Protein AF-A0A2Z4FIK4-F1 (afdb_monomer_lite)

pLDDT: mean 76.09, std 13.82, range [44.94, 90.12]

Radius of gyration: 20.38 Å; chains: 1; bounding box: 53×33×59 Å

Structure (mmCIF, N/CA/C/O backbone):
data_AF-A0A2Z4FIK4-F1
#
_entry.id   AF-A0A2Z4FIK4-F1
#
loop_
_atom_site.group_PDB
_atom_site.id
_atom_site.type_symbol
_atom_site.label_atom_id
_atom_site.label_alt_id
_atom_site.label_comp_id
_atom_site.label_asym_id
_atom_site.label_entity_id
_atom_site.label_seq_id
_atom_site.pdbx_PDB_ins_code
_atom_site.Cartn_x
_atom_site.Cartn_y
_atom_site.Cartn_z
_atom_site.occupancy
_atom_site.B_iso_or_equiv
_atom_site.auth_seq_id
_atom_site.auth_comp_id
_atom_site.auth_asym_id
_atom_site.auth_atom_id
_atom_site.pdbx_PDB_model_num
ATOM 1 N N . MET A 1 1 ? 32.770 18.525 -43.179 1.00 45.59 1 MET A N 1
ATOM 2 C CA . MET A 1 1 ? 32.966 19.278 -41.922 1.00 45.59 1 MET A CA 1
ATOM 3 C C . MET A 1 1 ? 31.781 20.214 -41.757 1.00 45.59 1 MET A C 1
ATOM 5 O O . MET A 1 1 ? 31.821 21.333 -42.243 1.00 45.59 1 MET A O 1
ATOM 9 N N . THR A 1 2 ? 30.688 19.724 -41.179 1.00 45.25 2 THR A N 1
ATOM 10 C CA . THR A 1 2 ? 29.517 20.547 -40.853 1.00 45.25 2 THR A CA 1
ATOM 11 C C . THR A 1 2 ? 29.622 20.913 -39.383 1.00 45.25 2 THR A C 1
ATOM 13 O O . THR A 1 2 ? 29.693 20.053 -38.507 1.00 45.25 2 THR A O 1
ATOM 16 N N . THR A 1 3 ? 29.772 22.211 -39.177 1.00 45.75 3 THR A N 1
ATOM 17 C CA . THR A 1 3 ? 30.016 22.930 -37.935 1.00 45.75 3 THR A CA 1
ATOM 18 C C . THR A 1 3 ? 28.995 22.583 -36.855 1.00 45.75 3 THR A C 1
ATOM 20 O O . THR A 1 3 ? 27.808 22.419 -37.123 1.00 45.75 3 THR A O 1
ATOM 23 N N . SER A 1 4 ? 29.479 22.514 -35.614 1.00 51.59 4 SER A N 1
ATOM 24 C CA . SER A 1 4 ? 28.804 22.141 -34.361 1.00 51.59 4 SER A CA 1
ATOM 25 C C . SER A 1 4 ? 27.551 22.952 -33.973 1.00 51.59 4 SER A C 1
ATOM 27 O O . SER A 1 4 ? 27.096 22.855 -32.838 1.00 51.59 4 SER A O 1
ATOM 29 N N . ALA A 1 5 ? 26.990 23.754 -34.879 1.00 47.78 5 ALA A N 1
ATOM 30 C CA . ALA A 1 5 ? 25.851 24.633 -34.632 1.00 47.78 5 ALA A CA 1
ATOM 31 C C . ALA A 1 5 ? 24.486 23.928 -34.768 1.00 47.78 5 ALA A C 1
ATOM 33 O O . ALA A 1 5 ? 23.515 24.375 -34.163 1.00 47.78 5 ALA A O 1
ATOM 34 N N . ASP A 1 6 ? 24.401 22.812 -35.502 1.00 44.94 6 ASP A N 1
ATOM 35 C CA . ASP A 1 6 ? 23.115 22.135 -35.767 1.00 44.94 6 ASP A CA 1
ATOM 36 C C . ASP A 1 6 ? 22.648 21.217 -34.620 1.00 44.94 6 ASP A C 1
ATOM 38 O O . ASP A 1 6 ? 21.469 20.908 -34.477 1.00 44.94 6 ASP A O 1
ATOM 42 N N . LYS A 1 7 ? 23.561 20.808 -33.732 1.00 48.16 7 LYS A N 1
ATOM 43 C CA . LYS A 1 7 ? 23.228 19.962 -32.571 1.00 48.16 7 LYS A CA 1
ATOM 44 C C . LYS A 1 7 ? 22.675 20.738 -31.374 1.00 48.16 7 LYS A C 1
ATOM 46 O O . LYS A 1 7 ? 22.200 20.123 -30.430 1.00 48.16 7 LYS A O 1
ATOM 51 N N . ALA A 1 8 ? 22.722 22.069 -31.399 1.00 48.44 8 ALA A N 1
ATOM 52 C CA . ALA A 1 8 ? 22.362 22.903 -30.253 1.00 48.44 8 ALA A CA 1
ATOM 53 C C . ALA A 1 8 ? 20.871 23.290 -30.199 1.00 48.44 8 ALA A C 1
ATOM 55 O O . ALA A 1 8 ? 20.461 23.991 -29.277 1.00 48.44 8 ALA A O 1
ATOM 56 N N . LYS A 1 9 ? 20.051 22.874 -31.178 1.00 48.72 9 LYS A N 1
ATOM 57 C CA . LYS A 1 9 ? 18.679 23.389 -31.354 1.00 48.72 9 LYS A CA 1
ATOM 58 C C . LYS A 1 9 ? 17.551 22.405 -31.004 1.00 48.72 9 LYS A C 1
ATOM 60 O O . LYS A 1 9 ? 16.397 22.709 -31.288 1.00 48.72 9 LYS A O 1
ATOM 65 N N . GLN A 1 10 ? 17.847 21.248 -30.402 1.00 52.56 10 GLN A N 1
ATOM 66 C CA . GLN A 1 10 ? 16.844 20.189 -30.181 1.00 52.56 10 GLN A CA 1
ATOM 67 C C . GLN A 1 10 ? 16.621 19.725 -28.739 1.00 52.56 10 GLN A C 1
ATOM 69 O O . GLN A 1 10 ? 15.737 18.901 -28.526 1.00 52.56 10 GLN A O 1
ATOM 74 N N . GLU A 1 11 ? 17.326 20.259 -27.744 1.00 51.09 11 GLU A N 1
ATOM 75 C CA . GLU A 1 11 ? 17.056 19.901 -26.348 1.00 51.09 11 GLU A CA 1
ATOM 76 C C . GLU A 1 11 ? 16.529 21.116 -25.579 1.00 51.09 11 GLU A C 1
ATOM 78 O O . GLU A 1 11 ? 17.262 22.092 -25.400 1.00 51.09 11 GLU A O 1
ATOM 83 N N . PRO A 1 12 ? 15.250 21.108 -25.144 1.00 56.06 12 PRO A N 1
ATOM 84 C CA . PRO A 1 12 ? 14.769 22.122 -24.224 1.00 56.06 12 PRO A CA 1
ATOM 85 C C . PRO A 1 12 ? 15.601 22.060 -22.932 1.00 56.06 12 PRO A C 1
ATOM 87 O O . PRO A 1 12 ? 15.978 20.973 -22.486 1.00 56.06 12 PRO A O 1
ATOM 90 N N . PRO A 1 13 ? 15.913 23.218 -22.330 1.00 50.09 13 PRO A N 1
ATOM 91 C CA . PRO A 1 13 ? 16.867 23.319 -21.238 1.00 50.09 13 PRO A CA 1
ATOM 92 C C . PRO A 1 13 ? 16.409 22.509 -20.016 1.00 50.09 13 PRO A C 1
ATOM 94 O O . PRO A 1 13 ? 15.507 22.902 -19.284 1.00 50.09 13 PRO A O 1
ATOM 97 N N . GLY A 1 14 ? 17.057 21.362 -19.804 1.00 52.28 14 GLY A N 1
ATOM 98 C CA . GLY A 1 14 ? 17.574 20.923 -18.505 1.00 52.28 14 GLY A CA 1
ATOM 99 C C . GLY A 1 14 ? 16.609 20.660 -17.343 1.00 52.28 14 GLY A C 1
ATOM 100 O O . GLY A 1 14 ? 17.092 20.479 -16.231 1.00 52.28 14 GLY A O 1
ATOM 101 N N . LEU A 1 15 ? 15.289 20.596 -17.540 1.00 51.72 15 LEU A N 1
ATOM 102 C CA . LEU A 1 15 ? 14.339 20.312 -16.446 1.00 51.72 15 LEU A CA 1
ATOM 103 C C . LEU A 1 15 ? 14.138 18.815 -16.129 1.00 51.72 15 LEU A C 1
ATOM 105 O O . LEU A 1 15 ? 13.383 18.487 -15.220 1.00 51.72 15 LEU A O 1
ATOM 109 N N . MET A 1 16 ? 14.822 17.892 -16.818 1.00 50.22 16 MET A N 1
ATOM 110 C CA . MET A 1 16 ? 14.683 16.439 -16.595 1.00 50.22 16 MET A CA 1
ATOM 111 C C . MET A 1 16 ? 16.022 15.711 -16.407 1.00 50.22 16 MET A C 1
ATOM 113 O O . MET A 1 16 ? 16.249 14.645 -16.969 1.00 50.22 16 MET A O 1
ATOM 117 N N . SER A 1 17 ? 16.910 16.248 -15.565 1.00 49.25 17 SER A N 1
ATOM 118 C CA . SER A 1 17 ? 18.024 15.451 -15.015 1.00 49.25 17 SER A CA 1
ATOM 119 C C . SER A 1 17 ? 17.549 14.408 -13.984 1.00 49.25 17 SER A C 1
ATOM 121 O O . SER A 1 17 ? 18.336 13.571 -13.538 1.00 49.25 17 SER A O 1
ATOM 123 N N . SER A 1 18 ? 16.281 14.442 -13.570 1.00 57.22 18 SER A N 1
ATOM 124 C CA . SER A 1 18 ? 15.685 13.439 -12.691 1.00 57.22 18 SER A CA 1
ATOM 125 C C . SER A 1 18 ? 15.206 12.270 -13.538 1.00 57.22 18 SER A C 1
ATOM 127 O O . SER A 1 18 ? 14.351 12.456 -14.396 1.00 57.22 18 SER A O 1
ATOM 129 N N . SER A 1 19 ? 15.720 11.064 -13.288 1.00 69.12 19 SER A N 1
ATOM 130 C CA . SER A 1 19 ? 15.152 9.837 -13.856 1.00 69.12 19 SER A CA 1
ATOM 131 C C . SER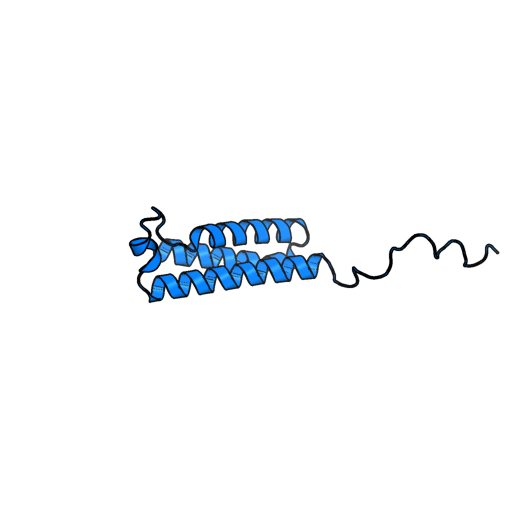 A 1 19 ? 13.637 9.819 -13.582 1.00 69.12 19 SER A C 1
ATOM 133 O O . SER A 1 19 ? 13.247 9.685 -12.417 1.00 69.12 19 SER A O 1
ATOM 135 N N . PRO A 1 20 ? 12.765 9.958 -14.602 1.00 75.50 20 PRO A N 1
ATOM 136 C CA . PRO A 1 20 ? 11.315 9.984 -14.391 1.00 75.50 20 PRO A CA 1
ATOM 137 C C . PRO A 1 20 ? 10.819 8.670 -13.769 1.00 75.50 20 PRO A C 1
ATOM 139 O O . PRO A 1 20 ? 9.853 8.652 -13.011 1.00 75.50 20 PRO A O 1
ATOM 142 N N . VAL A 1 21 ? 11.544 7.574 -14.014 1.00 76.44 21 VAL A N 1
ATOM 143 C CA . VAL A 1 21 ? 11.354 6.270 -13.367 1.00 76.44 21 VAL A CA 1
ATOM 144 C C . VAL A 1 21 ? 11.622 6.352 -11.862 1.00 76.44 21 VAL A C 1
ATOM 146 O O . VAL A 1 21 ? 10.834 5.844 -11.070 1.00 76.44 21 VAL A O 1
ATOM 149 N N . GLY A 1 22 ? 12.724 6.992 -11.461 1.00 76.94 22 GLY A N 1
ATOM 150 C CA . GLY A 1 22 ? 13.101 7.145 -10.056 1.00 76.94 22 GLY A CA 1
ATOM 151 C C . GLY A 1 22 ? 12.111 8.015 -9.285 1.00 76.94 22 GLY A C 1
ATOM 152 O O . GLY A 1 22 ? 11.720 7.655 -8.177 1.00 76.94 22 GLY A O 1
ATOM 153 N N . ALA A 1 23 ? 11.644 9.107 -9.894 1.00 82.81 23 ALA A N 1
ATOM 154 C CA . ALA A 1 23 ? 10.611 9.959 -9.308 1.00 82.81 23 ALA A CA 1
ATOM 155 C C . ALA A 1 23 ? 9.285 9.200 -9.121 1.00 82.81 23 ALA A C 1
ATOM 157 O O . ALA A 1 23 ? 8.686 9.269 -8.050 1.00 82.81 23 ALA A O 1
ATOM 158 N N . LEU A 1 24 ? 8.861 8.423 -10.125 1.00 83.25 24 LEU A N 1
ATOM 159 C CA . LEU A 1 24 ? 7.649 7.604 -10.043 1.00 83.25 24 LEU A CA 1
ATOM 160 C C . LEU A 1 24 ? 7.760 6.521 -8.961 1.00 83.25 24 LEU A C 1
ATOM 162 O O . LEU A 1 24 ? 6.822 6.319 -8.191 1.00 83.25 24 LEU A O 1
ATOM 166 N N . ALA A 1 25 ? 8.910 5.850 -8.876 1.00 81.88 25 ALA A N 1
ATOM 167 C CA . ALA A 1 25 ? 9.169 4.841 -7.857 1.00 81.88 25 ALA A CA 1
ATOM 168 C C . ALA A 1 25 ? 9.147 5.442 -6.446 1.00 81.88 25 ALA A C 1
ATOM 170 O O . ALA A 1 25 ? 8.488 4.897 -5.561 1.00 81.88 25 ALA A O 1
ATOM 171 N N . LEU A 1 26 ? 9.804 6.589 -6.247 1.00 85.94 26 LEU A N 1
ATOM 172 C CA . LEU A 1 26 ? 9.791 7.307 -4.974 1.00 85.94 26 LEU A CA 1
ATOM 173 C C . LEU A 1 26 ? 8.368 7.724 -4.590 1.00 85.94 26 LEU A C 1
ATOM 175 O O . LEU A 1 26 ? 7.972 7.545 -3.441 1.00 85.94 26 LEU A O 1
ATOM 179 N N . LEU A 1 27 ? 7.588 8.232 -5.549 1.00 86.81 27 LEU A N 1
ATOM 180 C CA . LEU A 1 27 ? 6.204 8.626 -5.309 1.00 86.81 27 LEU A CA 1
ATOM 181 C C . LEU A 1 27 ? 5.355 7.415 -4.919 1.00 86.81 27 LEU A C 1
ATOM 183 O O . LEU A 1 27 ? 4.649 7.474 -3.923 1.00 86.81 27 LEU A O 1
ATOM 187 N N . ALA A 1 28 ? 5.485 6.293 -5.632 1.00 85.25 28 ALA A N 1
ATOM 188 C CA . ALA A 1 28 ? 4.754 5.066 -5.328 1.00 85.25 28 ALA A CA 1
ATOM 189 C C . ALA A 1 28 ? 5.089 4.509 -3.935 1.00 85.25 28 ALA A C 1
ATOM 191 O O . ALA A 1 28 ? 4.188 4.102 -3.201 1.00 85.25 28 ALA A O 1
ATOM 192 N N . VAL A 1 29 ? 6.369 4.515 -3.550 1.00 86.00 29 VAL A N 1
ATOM 193 C CA . VAL A 1 29 ? 6.799 4.105 -2.204 1.00 86.00 29 VAL A CA 1
ATOM 194 C C . VAL A 1 29 ? 6.307 5.093 -1.148 1.00 86.00 29 VAL A C 1
ATOM 196 O O . VAL A 1 29 ? 5.795 4.668 -0.116 1.00 86.00 29 VAL A O 1
ATOM 199 N N . GLY A 1 30 ? 6.393 6.399 -1.413 1.00 87.19 30 GLY A N 1
ATOM 200 C CA . GLY A 1 30 ? 5.902 7.445 -0.517 1.00 87.19 30 GLY A CA 1
ATOM 201 C C . GLY A 1 30 ? 4.397 7.342 -0.274 1.00 87.19 30 GLY A C 1
ATOM 202 O O . GLY A 1 30 ? 3.962 7.360 0.875 1.00 87.19 30 GLY A O 1
ATOM 203 N N . THR A 1 31 ? 3.602 7.139 -1.327 1.00 89.00 31 THR A N 1
ATOM 204 C CA . THR A 1 31 ? 2.162 6.866 -1.204 1.00 89.00 31 THR A CA 1
ATOM 205 C C . THR A 1 31 ? 1.920 5.599 -0.381 1.00 89.00 31 THR A C 1
ATOM 207 O O . THR A 1 31 ? 1.070 5.610 0.506 1.00 89.00 31 THR A O 1
ATOM 210 N N . GLY A 1 32 ? 2.696 4.535 -0.631 1.00 87.44 32 GLY A N 1
ATOM 211 C CA . GLY A 1 32 ? 2.671 3.279 0.130 1.00 87.44 32 GLY A CA 1
ATOM 212 C C . GLY A 1 32 ? 2.849 3.489 1.628 1.00 87.44 32 GLY A C 1
ATOM 213 O O . GLY A 1 32 ? 2.056 3.021 2.444 1.00 87.44 32 GLY A O 1
ATOM 214 N N . PHE A 1 33 ? 3.889 4.236 1.976 1.00 88.94 33 PHE A N 1
ATOM 215 C CA . PHE A 1 33 ? 4.242 4.541 3.351 1.00 88.94 33 PHE A CA 1
ATOM 216 C C . PHE A 1 33 ? 3.181 5.400 4.044 1.00 88.94 33 PHE A C 1
ATOM 218 O O . PHE A 1 33 ? 2.768 5.076 5.155 1.00 88.94 33 PHE A O 1
ATOM 225 N N . ILE A 1 34 ? 2.689 6.449 3.377 1.00 90.12 34 ILE A N 1
ATOM 226 C CA . ILE A 1 34 ? 1.628 7.310 3.918 1.00 90.12 34 ILE A CA 1
ATOM 227 C C . ILE A 1 34 ? 0.369 6.485 4.200 1.00 90.12 34 ILE A C 1
ATOM 229 O O . ILE A 1 34 ? -0.187 6.595 5.288 1.00 90.12 34 ILE A O 1
ATOM 233 N N . ALA A 1 35 ? -0.044 5.614 3.274 1.00 88.31 35 ALA A N 1
ATOM 234 C CA . ALA A 1 35 ? -1.217 4.765 3.468 1.00 88.31 35 ALA A CA 1
ATOM 235 C C . ALA A 1 35 ? -1.068 3.838 4.687 1.00 88.31 35 ALA A C 1
ATOM 237 O O . ALA A 1 35 ? -1.993 3.729 5.490 1.00 88.31 35 ALA A O 1
ATOM 238 N N . LEU A 1 36 ? 0.101 3.210 4.857 1.00 88.56 36 LEU A N 1
ATOM 239 C CA . LEU A 1 36 ? 0.392 2.348 6.008 1.00 88.56 36 LEU A CA 1
ATOM 240 C C . LEU A 1 36 ? 0.378 3.113 7.334 1.00 88.56 36 LEU A C 1
ATOM 242 O O . LEU A 1 36 ? -0.199 2.633 8.307 1.00 88.56 36 LEU A O 1
ATOM 246 N N . VAL A 1 37 ? 0.988 4.299 7.377 1.00 89.44 37 VAL A N 1
ATOM 247 C CA . VAL A 1 37 ? 0.995 5.139 8.582 1.00 89.44 37 VAL A CA 1
ATOM 248 C C . VAL A 1 37 ? -0.420 5.599 8.921 1.00 89.44 37 VAL A C 1
ATOM 250 O O . VAL A 1 37 ? -0.825 5.487 10.076 1.00 89.44 37 VAL A O 1
ATOM 253 N N . SER A 1 38 ? -1.192 6.059 7.933 1.00 88.69 38 SER A N 1
ATOM 254 C CA . SER A 1 38 ? -2.589 6.453 8.139 1.00 88.69 38 SER A CA 1
ATOM 255 C C . SER A 1 38 ? -3.422 5.296 8.688 1.00 88.69 38 SER A C 1
ATOM 257 O O . SER A 1 38 ? -4.090 5.468 9.705 1.00 88.69 38 SER A O 1
ATOM 259 N N . LEU A 1 39 ? -3.310 4.104 8.095 1.00 86.56 39 LEU A N 1
ATOM 260 C CA . LEU A 1 39 ? -4.003 2.914 8.587 1.00 86.56 39 LEU A CA 1
ATOM 261 C C . LEU A 1 39 ? -3.573 2.559 10.014 1.00 86.56 39 LEU A C 1
ATOM 263 O O . LEU A 1 39 ? -4.421 2.301 10.859 1.00 86.56 39 LEU A O 1
ATOM 267 N N . GLY A 1 40 ? -2.273 2.604 10.314 1.00 86.44 40 GLY A N 1
ATOM 268 C CA . GLY A 1 40 ? -1.755 2.344 11.658 1.00 86.44 40 GLY A CA 1
ATOM 269 C C . GLY A 1 40 ? -2.313 3.306 12.710 1.00 86.44 40 GLY A C 1
ATOM 270 O O . GLY A 1 40 ? -2.697 2.872 13.795 1.00 86.44 40 GLY A O 1
ATOM 271 N N . VAL A 1 41 ? -2.423 4.597 12.383 1.00 87.69 41 VAL A N 1
ATOM 272 C CA . VAL A 1 41 ? -3.034 5.602 13.269 1.00 87.69 41 VAL A CA 1
ATOM 273 C C . VAL A 1 41 ? -4.523 5.324 13.466 1.00 87.69 41 VAL A C 1
ATOM 275 O O . VAL A 1 41 ? -5.017 5.404 14.591 1.00 87.69 41 VAL A O 1
ATOM 278 N N . GLU A 1 42 ? -5.249 4.972 12.408 1.00 85.88 42 GLU A N 1
ATOM 279 C CA . GLU A 1 42 ? -6.674 4.646 12.508 1.00 85.88 42 GLU A CA 1
ATOM 280 C C . GLU A 1 42 ? -6.927 3.376 13.327 1.00 85.88 42 GLU A C 1
ATOM 282 O O . GLU A 1 42 ? -7.840 3.356 14.151 1.00 85.88 42 GLU A O 1
ATOM 287 N N . VAL A 1 43 ? -6.095 2.345 13.164 1.00 86.12 43 VAL A N 1
ATOM 288 C CA . VAL A 1 43 ? -6.149 1.123 13.980 1.00 86.12 43 VAL A CA 1
ATOM 289 C C . VAL A 1 43 ? -5.851 1.445 15.444 1.00 86.12 43 VAL A C 1
ATOM 291 O O . VAL A 1 43 ? -6.592 1.022 16.330 1.00 86.12 43 VAL A O 1
ATOM 294 N N . TRP A 1 44 ? -4.818 2.249 15.715 1.00 85.94 44 TRP A N 1
ATOM 295 C CA . TRP A 1 44 ? -4.455 2.640 17.081 1.00 85.94 44 TRP A CA 1
ATOM 296 C C . TRP A 1 44 ? -5.534 3.489 17.768 1.00 85.94 44 TRP A C 1
ATOM 298 O O . TRP A 1 44 ? -5.775 3.344 18.964 1.00 85.94 44 TRP A O 1
ATOM 308 N N . THR A 1 45 ? -6.223 4.340 17.007 1.00 84.69 45 THR A N 1
ATOM 309 C CA . THR A 1 45 ? -7.319 5.193 17.501 1.00 84.69 45 THR A CA 1
ATOM 310 C C . THR A 1 45 ? -8.694 4.517 17.441 1.00 84.69 45 THR A C 1
ATOM 312 O O . THR A 1 45 ? -9.709 5.165 17.700 1.00 84.69 45 THR A O 1
ATOM 315 N N . GLY A 1 46 ? -8.764 3.221 17.115 1.00 77.12 46 GLY A N 1
ATOM 316 C CA . GLY A 1 46 ? -10.010 2.447 17.118 1.00 77.12 46 GLY A CA 1
ATOM 317 C C . GLY A 1 46 ? -11.041 2.906 16.081 1.00 77.12 46 GLY A C 1
ATOM 318 O O . GLY A 1 46 ? -12.249 2.843 16.343 1.00 77.12 46 GLY A O 1
ATOM 319 N N . GLN A 1 47 ? -10.571 3.393 14.927 1.00 75.88 47 GLN A N 1
ATOM 320 C CA . GLN A 1 47 ? -11.391 3.911 13.823 1.00 75.88 47 GLN A CA 1
ATOM 321 C C . GLN A 1 47 ? -12.267 5.108 14.229 1.00 75.88 47 GLN A C 1
ATOM 323 O O . GLN A 1 47 ? -13.331 5.333 13.648 1.00 75.88 47 GLN A O 1
ATOM 328 N N . ALA A 1 48 ? -11.834 5.891 15.225 1.00 68.38 48 ALA A N 1
ATOM 329 C CA . ALA A 1 48 ? -12.607 7.009 15.762 1.00 68.38 48 ALA A CA 1
ATOM 330 C C . ALA A 1 48 ? -13.081 7.976 14.667 1.00 68.38 48 ALA A C 1
ATOM 332 O O . ALA A 1 48 ? -14.245 8.368 14.665 1.00 68.38 48 ALA A O 1
ATOM 333 N N . LEU A 1 49 ? -12.224 8.311 13.694 1.00 68.12 49 LEU A N 1
ATOM 334 C CA . LEU A 1 49 ? -12.614 9.209 12.6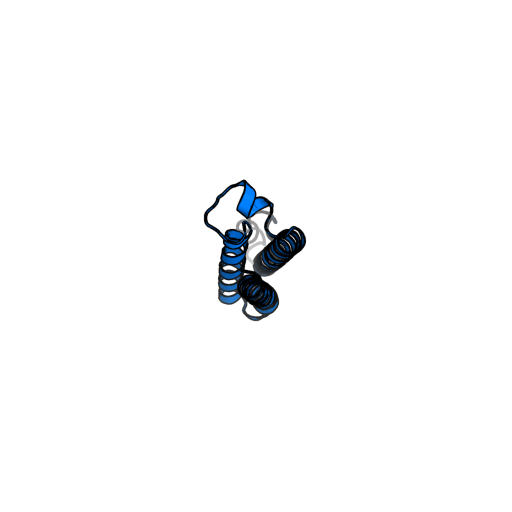06 1.00 68.12 49 LEU A CA 1
ATOM 335 C C . LEU A 1 49 ? -13.632 8.572 11.648 1.00 68.12 49 LEU A C 1
ATOM 337 O O . LEU A 1 49 ? -14.613 9.228 11.307 1.00 68.12 49 LEU A O 1
ATOM 341 N N . ALA A 1 50 ? -13.442 7.312 11.245 1.00 66.75 50 ALA A N 1
ATOM 342 C CA . ALA A 1 50 ? -14.379 6.622 10.353 1.00 66.75 50 ALA A CA 1
ATOM 343 C C . ALA A 1 50 ? -15.781 6.518 10.981 1.00 66.75 50 ALA A C 1
ATOM 345 O O . ALA A 1 50 ? -16.780 6.762 10.305 1.00 66.75 50 ALA A O 1
ATOM 346 N N . LYS A 1 51 ? -15.846 6.259 12.296 1.00 68.62 51 LYS A N 1
ATOM 347 C CA . LYS A 1 51 ? -17.093 6.227 13.079 1.00 68.62 51 LYS A CA 1
ATOM 348 C C . LYS A 1 51 ? -17.710 7.609 13.298 1.00 68.62 51 LYS A C 1
ATOM 350 O O . LYS A 1 51 ? -18.926 7.724 13.348 1.00 68.62 51 LYS A O 1
ATOM 355 N N . THR A 1 52 ? -16.890 8.653 13.432 1.00 66.81 52 THR A N 1
ATOM 356 C CA . THR A 1 52 ? -17.375 10.029 13.658 1.00 66.81 52 THR A CA 1
ATOM 357 C C . THR A 1 52 ? -18.010 10.623 12.401 1.00 66.81 52 THR A C 1
ATOM 359 O O . THR A 1 52 ? -18.973 11.376 12.505 1.00 66.81 52 THR A O 1
ATOM 362 N N . PHE A 1 53 ? -17.486 10.292 11.219 1.00 67.12 53 PHE A N 1
ATOM 363 C CA . PHE A 1 53 ? -17.972 10.836 9.948 1.00 67.12 53 PHE A CA 1
ATOM 364 C C . PHE A 1 53 ? -19.002 9.950 9.226 1.00 67.12 53 PHE A C 1
ATOM 366 O O . PHE A 1 53 ? -19.458 10.345 8.158 1.00 67.12 53 PHE A O 1
ATOM 373 N N . ASP A 1 54 ? -19.361 8.784 9.783 1.00 67.62 54 ASP A N 1
ATOM 374 C CA . ASP A 1 54 ? -20.317 7.812 9.214 1.00 67.62 54 ASP A CA 1
ATOM 375 C C . ASP A 1 54 ? -20.111 7.560 7.708 1.00 67.62 54 ASP A C 1
ATOM 377 O O . ASP A 1 54 ? -21.039 7.496 6.905 1.00 67.62 54 ASP A O 1
ATOM 381 N N . LEU A 1 55 ? -18.846 7.454 7.288 1.00 64.62 55 LEU A N 1
ATOM 382 C CA . LEU A 1 55 ? -18.483 7.413 5.866 1.00 64.62 55 LEU A CA 1
ATOM 383 C C . LEU A 1 55 ? -18.823 6.074 5.183 1.00 64.62 55 LEU A C 1
ATOM 385 O O . LEU A 1 55 ? -18.490 5.885 4.014 1.00 64.62 55 LEU A O 1
ATOM 389 N N . GLY A 1 56 ? -19.441 5.123 5.894 1.00 68.56 56 GLY A N 1
ATOM 390 C CA . GLY A 1 56 ? -19.759 3.787 5.376 1.00 68.56 56 GLY A CA 1
ATOM 391 C C . GLY A 1 56 ? -18.532 2.949 4.987 1.00 68.56 56 GLY A C 1
ATOM 392 O O . GLY A 1 56 ? -18.677 1.888 4.384 1.00 68.56 56 GLY A O 1
ATOM 393 N N . VAL A 1 57 ? -17.323 3.412 5.318 1.00 70.44 57 VAL A N 1
ATOM 394 C CA . VAL A 1 57 ? -16.055 2.714 5.088 1.00 70.44 57 VAL A CA 1
ATOM 395 C C . VAL A 1 57 ? -15.393 2.372 6.422 1.00 70.44 57 VAL A C 1
ATOM 397 O O . VAL A 1 57 ? -15.404 3.202 7.332 1.00 70.44 57 VAL A O 1
ATOM 400 N N . PRO A 1 58 ? -14.784 1.177 6.549 1.00 70.38 58 PRO A N 1
ATOM 401 C CA . PRO A 1 58 ? -14.164 0.738 7.802 1.00 70.38 58 PRO A CA 1
ATOM 402 C C . PRO A 1 58 ? -12.953 1.602 8.192 1.00 70.38 58 PRO A C 1
ATOM 404 O O . PRO A 1 58 ? -12.689 1.797 9.374 1.00 70.38 58 PRO A O 1
ATOM 407 N N . PHE A 1 59 ? -12.250 2.168 7.205 1.00 78.69 59 PHE A N 1
ATOM 408 C CA . PHE A 1 59 ? -11.129 3.088 7.399 1.00 78.69 59 PHE A CA 1
ATOM 409 C C . PHE A 1 59 ? -11.207 4.241 6.395 1.00 78.69 59 PHE A C 1
ATOM 411 O O . PHE A 1 59 ? -11.485 4.027 5.211 1.00 78.69 59 PHE A O 1
ATOM 418 N N . ILE A 1 60 ? -10.901 5.458 6.841 1.00 83.19 60 ILE A N 1
ATOM 419 C CA . ILE A 1 60 ? -10.814 6.654 5.989 1.00 83.19 60 ILE A CA 1
ATOM 420 C C . ILE A 1 60 ? -9.640 6.542 5.014 1.00 83.19 60 ILE A C 1
ATOM 422 O O . ILE A 1 60 ? -9.713 7.067 3.905 1.00 83.19 60 ILE A O 1
ATOM 426 N N . SER A 1 61 ? -8.577 5.823 5.377 1.00 84.56 61 SER A N 1
ATOM 427 C CA . SER A 1 61 ? -7.433 5.568 4.496 1.00 84.56 61 SER A CA 1
ATOM 428 C C . SER A 1 61 ? -7.705 4.582 3.356 1.00 84.56 61 SER A C 1
ATOM 430 O O . SER A 1 61 ? -6.829 4.430 2.505 1.00 84.56 61 SER A O 1
ATOM 432 N N . ALA A 1 62 ? -8.883 3.947 3.265 1.00 83.19 62 ALA A N 1
ATOM 433 C CA . ALA A 1 62 ? -9.193 2.981 2.198 1.00 83.19 62 ALA A CA 1
ATOM 434 C C . ALA A 1 62 ? -8.889 3.497 0.767 1.00 83.19 62 ALA A C 1
ATOM 436 O O . ALA A 1 62 ? -8.275 2.763 -0.016 1.00 83.19 62 ALA A O 1
ATOM 437 N N . PRO A 1 63 ? -9.204 4.760 0.400 1.00 84.25 63 PRO A N 1
ATOM 438 C CA . PRO A 1 63 ? -8.850 5.316 -0.907 1.00 84.25 63 PRO A CA 1
ATOM 439 C C . PRO A 1 63 ? -7.335 5.451 -1.122 1.00 84.25 63 PRO A C 1
ATOM 441 O O . PRO A 1 63 ? -6.860 5.287 -2.246 1.00 84.25 63 PRO A O 1
ATOM 444 N N . LEU A 1 64 ? -6.559 5.705 -0.059 1.00 85.38 64 LEU A N 1
ATOM 445 C CA . LEU A 1 64 ? -5.093 5.719 -0.129 1.00 85.38 64 LEU A CA 1
ATOM 446 C C . LEU A 1 64 ? -4.566 4.314 -0.416 1.00 85.38 64 LEU A C 1
ATOM 448 O O . LEU A 1 64 ? -3.699 4.158 -1.273 1.00 85.38 64 LEU A O 1
ATOM 452 N N . GLY A 1 65 ? -5.151 3.292 0.213 1.00 85.25 65 GLY A N 1
ATOM 453 C CA . GLY A 1 65 ? -4.897 1.888 -0.106 1.00 85.25 65 GLY A CA 1
ATOM 454 C C . GLY A 1 65 ? -5.061 1.576 -1.592 1.00 85.25 65 GLY A C 1
ATOM 455 O O . GLY A 1 65 ? -4.164 1.015 -2.222 1.00 85.25 65 GLY A O 1
ATOM 456 N N . VAL A 1 66 ? -6.164 2.018 -2.195 1.00 85.69 66 VAL A N 1
ATOM 457 C CA . VAL A 1 66 ? -6.392 1.867 -3.643 1.00 85.69 66 VAL A CA 1
ATOM 458 C C . VAL A 1 66 ? -5.339 2.634 -4.455 1.00 85.69 66 VAL A C 1
ATOM 460 O O . VAL A 1 66 ? -4.762 2.085 -5.397 1.00 85.69 66 VAL A O 1
ATOM 463 N N . GLY A 1 67 ? -5.024 3.870 -4.060 1.00 85.88 67 GLY A N 1
ATOM 464 C CA . GLY A 1 67 ? -3.995 4.689 -4.706 1.00 85.88 67 GLY A CA 1
ATOM 465 C C . GLY A 1 67 ? -2.615 4.025 -4.720 1.00 85.88 67 GLY A C 1
ATOM 466 O O . GLY A 1 67 ? -1.921 4.071 -5.737 1.00 85.88 67 GLY A O 1
ATOM 467 N N . THR A 1 68 ? -2.234 3.335 -3.640 1.00 87.50 68 THR A N 1
ATOM 468 C CA . THR A 1 68 ? -0.956 2.604 -3.581 1.00 87.50 68 THR A CA 1
ATOM 469 C C . THR A 1 68 ? -0.880 1.462 -4.586 1.00 87.50 68 THR A C 1
ATOM 471 O O . THR A 1 68 ? 0.148 1.309 -5.241 1.00 87.50 68 THR A O 1
ATOM 474 N N . VAL A 1 69 ? -1.969 0.712 -4.782 1.00 87.31 69 VAL A N 1
ATOM 475 C CA . VAL A 1 69 ? -2.035 -0.371 -5.776 1.00 87.31 69 VAL A CA 1
ATOM 476 C C . VAL A 1 69 ? -1.919 0.182 -7.195 1.00 87.31 69 VAL A C 1
ATOM 478 O O . VAL A 1 69 ? -1.165 -0.358 -8.006 1.00 87.31 69 VAL A O 1
ATOM 481 N N . ILE A 1 70 ? -2.605 1.290 -7.488 1.00 87.75 70 ILE A N 1
ATOM 482 C CA . ILE A 1 70 ? -2.527 1.952 -8.798 1.00 87.75 70 ILE A CA 1
ATOM 483 C C . ILE A 1 70 ? -1.095 2.427 -9.064 1.00 87.75 70 ILE A C 1
ATOM 485 O O . ILE A 1 70 ? -0.529 2.134 -10.117 1.00 87.75 70 ILE A O 1
ATOM 489 N N . MET A 1 71 ? -0.476 3.106 -8.096 1.00 83.94 71 MET A N 1
ATOM 490 C CA . MET A 1 71 ? 0.906 3.570 -8.220 1.00 83.94 71 MET A CA 1
ATOM 491 C C . MET A 1 71 ? 1.895 2.409 -8.350 1.00 83.94 71 MET A C 1
ATOM 493 O O . MET A 1 71 ? 2.828 2.486 -9.148 1.00 83.94 71 MET A O 1
ATOM 497 N N . ALA A 1 72 ? 1.684 1.310 -7.627 1.00 84.31 72 ALA A N 1
ATOM 498 C CA . ALA A 1 72 ? 2.493 0.106 -7.758 1.00 84.31 72 ALA A CA 1
ATOM 499 C C . ALA A 1 72 ? 2.376 -0.516 -9.158 1.00 84.31 72 ALA A C 1
ATOM 501 O O . ALA A 1 72 ? 3.398 -0.844 -9.761 1.00 84.31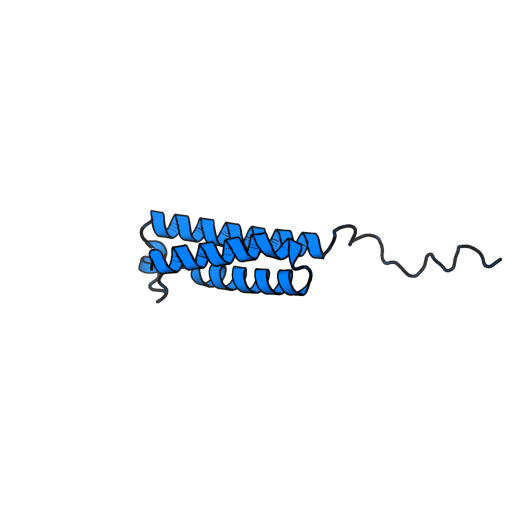 72 ALA A O 1
ATOM 502 N N . ALA A 1 73 ? 1.166 -0.600 -9.717 1.00 84.75 73 ALA A N 1
ATOM 503 C CA . ALA A 1 73 ? 0.931 -1.102 -11.070 1.00 84.75 73 ALA A CA 1
ATOM 504 C C . ALA A 1 73 ? 1.570 -0.205 -12.146 1.00 84.75 73 ALA A C 1
ATOM 506 O O . ALA A 1 73 ? 2.200 -0.705 -13.082 1.00 84.75 73 ALA A O 1
ATOM 507 N N . LEU A 1 74 ? 1.465 1.119 -12.000 1.00 84.12 74 LEU A N 1
ATOM 508 C CA . LEU A 1 74 ? 2.091 2.080 -12.913 1.00 84.12 74 LEU A CA 1
ATOM 509 C C . LEU A 1 74 ? 3.622 1.994 -12.867 1.00 84.12 74 LEU A C 1
ATOM 511 O O . LEU A 1 74 ? 4.268 1.969 -13.919 1.00 84.12 74 LEU A O 1
ATOM 515 N N . THR A 1 75 ? 4.202 1.875 -11.672 1.00 84.06 75 THR A N 1
ATOM 516 C CA . THR A 1 75 ? 5.646 1.668 -11.509 1.00 84.06 75 THR A CA 1
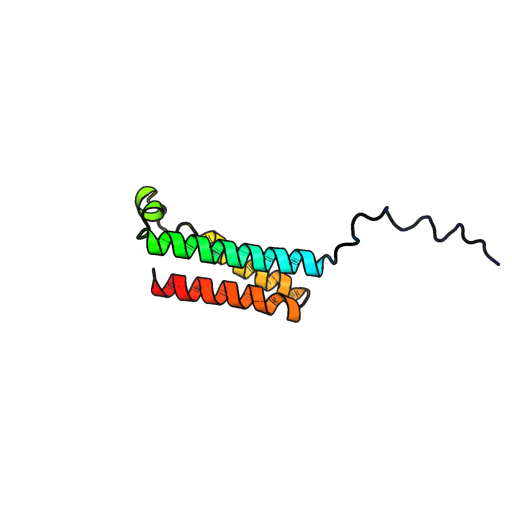ATOM 517 C C . THR A 1 75 ? 6.076 0.312 -12.072 1.00 84.06 75 THR A C 1
ATOM 519 O O . THR A 1 75 ? 7.101 0.244 -12.748 1.00 84.06 75 THR A O 1
ATOM 522 N N . ALA A 1 76 ? 5.284 -0.750 -11.890 1.00 83.62 76 ALA A N 1
ATOM 523 C CA . ALA A 1 76 ? 5.574 -2.085 -12.424 1.00 83.62 76 ALA A CA 1
ATOM 524 C C . ALA A 1 76 ? 5.578 -2.114 -13.954 1.00 83.62 76 ALA A C 1
ATOM 526 O O . ALA A 1 76 ? 6.451 -2.749 -14.547 1.00 83.62 76 ALA A O 1
ATOM 527 N N . LYS A 1 77 ? 4.658 -1.375 -14.590 1.00 83.38 77 LYS A N 1
ATOM 528 C CA . LYS A 1 77 ? 4.596 -1.243 -16.051 1.00 83.38 77 LYS A CA 1
ATOM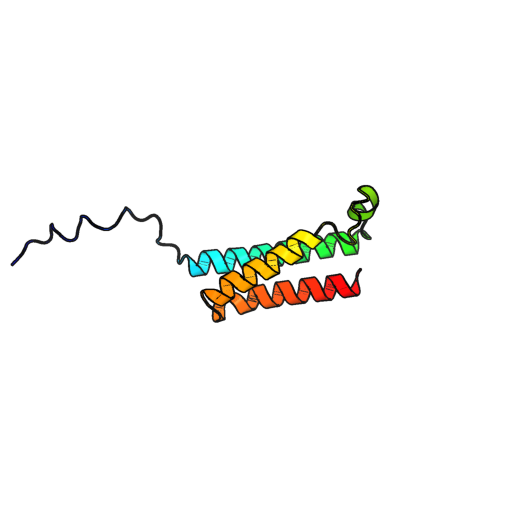 529 C C . LYS A 1 77 ? 5.859 -0.603 -16.630 1.00 83.38 77 LYS A C 1
ATOM 531 O O . LYS A 1 77 ? 6.276 -0.964 -17.725 1.00 83.38 77 LYS A O 1
ATOM 536 N N . ASN A 1 78 ? 6.447 0.358 -15.918 1.00 80.00 78 ASN A N 1
ATOM 537 C CA . ASN A 1 78 ? 7.612 1.100 -16.397 1.00 80.00 78 ASN A CA 1
ATOM 538 C C . ASN A 1 78 ? 8.939 0.436 -15.993 1.00 80.00 78 ASN A C 1
ATOM 540 O O . ASN A 1 78 ? 9.909 0.449 -16.746 1.00 80.00 78 ASN A O 1
ATOM 544 N N . SER A 1 79 ? 9.021 -0.117 -14.781 1.00 77.94 79 SER A N 1
ATOM 545 C CA . SER A 1 79 ? 10.238 -0.725 -14.239 1.00 77.94 79 SER A CA 1
ATOM 546 C C . SER A 1 79 ? 9.931 -1.709 -13.100 1.00 77.94 79 SER A C 1
ATOM 548 O O . SER A 1 79 ? 9.823 -1.300 -11.940 1.00 77.94 79 SER A O 1
ATOM 550 N N . PRO A 1 80 ? 9.883 -3.025 -13.374 1.00 76.12 80 PRO A N 1
ATOM 551 C CA . PRO A 1 80 ? 9.466 -4.026 -12.388 1.00 76.12 80 PRO A CA 1
ATOM 552 C C . PRO A 1 80 ? 10.391 -4.096 -11.164 1.00 76.12 80 PRO A C 1
ATOM 554 O O . PRO A 1 80 ? 9.931 -4.341 -10.054 1.00 76.12 80 PRO A O 1
ATOM 557 N N . LYS A 1 81 ? 11.690 -3.806 -11.332 1.00 78.75 81 LYS A N 1
ATOM 558 C CA . LYS A 1 81 ? 12.665 -3.796 -10.225 1.00 78.75 81 LYS A CA 1
ATOM 559 C C . LYS A 1 81 ? 12.370 -2.715 -9.180 1.00 78.75 81 LYS A C 1
ATOM 561 O O . LYS A 1 81 ? 12.555 -2.955 -7.994 1.00 78.75 81 LYS A O 1
ATOM 566 N N . PHE A 1 82 ? 11.898 -1.546 -9.612 1.00 76.00 82 PHE A N 1
ATOM 567 C CA . PHE A 1 82 ? 11.587 -0.424 -8.719 1.00 76.00 82 PHE A CA 1
ATOM 568 C C . PHE A 1 82 ? 10.157 -0.471 -8.169 1.00 76.00 82 PHE A C 1
ATOM 570 O O . PHE A 1 82 ? 9.838 0.253 -7.231 1.00 76.00 82 PHE A O 1
ATOM 577 N N . ALA A 1 83 ? 9.304 -1.335 -8.723 1.00 77.50 83 ALA A N 1
ATOM 578 C CA . ALA A 1 83 ? 7.938 -1.538 -8.255 1.00 77.50 83 ALA A CA 1
ATOM 579 C C . ALA A 1 83 ? 7.845 -2.480 -7.051 1.00 77.50 83 ALA A C 1
ATOM 581 O O . ALA A 1 83 ? 6.867 -2.435 -6.315 1.00 77.50 83 ALA A O 1
ATOM 582 N N . LEU A 1 84 ? 8.859 -3.319 -6.824 1.00 83.06 84 LEU A N 1
ATOM 583 C CA . LEU A 1 84 ? 8.878 -4.267 -5.712 1.00 83.06 84 LEU A CA 1
ATOM 584 C C . LEU A 1 84 ? 8.544 -3.623 -4.347 1.00 83.06 84 LEU A C 1
ATOM 586 O O . LEU A 1 84 ? 7.640 -4.123 -3.680 1.00 83.06 84 LEU A O 1
ATOM 590 N N . PRO A 1 85 ? 9.180 -2.508 -3.927 1.00 82.75 85 PRO A N 1
ATOM 591 C CA . PRO A 1 85 ? 8.868 -1.895 -2.637 1.00 82.75 85 PRO A CA 1
ATOM 592 C C . PRO A 1 85 ? 7.441 -1.337 -2.562 1.00 82.75 85 PRO A C 1
ATOM 594 O O . PRO A 1 85 ? 6.789 -1.502 -1.535 1.00 82.75 85 PRO A O 1
ATOM 597 N N . SER A 1 86 ? 6.913 -0.731 -3.632 1.00 82.62 86 SER A N 1
ATOM 598 C CA . SER A 1 86 ? 5.539 -0.208 -3.616 1.00 82.62 86 SER A CA 1
ATOM 599 C C . SER A 1 86 ? 4.492 -1.324 -3.624 1.00 82.62 86 SER A C 1
ATOM 601 O O . SER A 1 86 ? 3.473 -1.201 -2.948 1.00 82.62 86 SER A O 1
ATOM 603 N N . ILE A 1 87 ? 4.763 -2.439 -4.311 1.00 85.06 87 ILE A N 1
ATOM 604 C CA . ILE A 1 87 ? 3.926 -3.647 -4.265 1.00 85.06 87 ILE A CA 1
ATOM 605 C C . ILE A 1 87 ? 3.900 -4.222 -2.846 1.00 85.06 87 ILE A C 1
ATOM 607 O O . ILE A 1 87 ? 2.825 -4.545 -2.349 1.00 85.06 87 ILE A O 1
ATOM 611 N N . ILE A 1 88 ? 5.054 -4.311 -2.175 1.00 88.12 88 ILE A N 1
ATOM 612 C CA . ILE A 1 88 ? 5.133 -4.788 -0.787 1.00 88.12 88 ILE A CA 1
ATOM 613 C C . ILE A 1 88 ? 4.327 -3.871 0.140 1.00 88.12 88 ILE A C 1
ATOM 615 O O . ILE A 1 88 ? 3.527 -4.370 0.927 1.00 88.12 88 ILE A O 1
ATOM 619 N N . CYS A 1 89 ? 4.473 -2.546 0.024 1.00 86.62 89 CYS A N 1
ATOM 620 C CA . CYS A 1 89 ? 3.682 -1.606 0.822 1.00 86.62 89 CYS A CA 1
ATOM 621 C C . CYS A 1 89 ? 2.176 -1.762 0.580 1.00 86.62 89 CYS A C 1
ATOM 623 O O . CYS A 1 89 ? 1.414 -1.802 1.543 1.00 86.62 89 CYS A O 1
ATOM 625 N N . GLY A 1 90 ? 1.749 -1.890 -0.680 1.00 86.19 90 GLY A N 1
ATOM 626 C CA . GLY A 1 90 ? 0.342 -2.114 -1.018 1.00 86.19 90 GLY A CA 1
ATOM 627 C C . GLY A 1 90 ? -0.187 -3.439 -0.462 1.00 86.19 90 GLY A C 1
ATOM 628 O O . GLY A 1 90 ? -1.263 -3.475 0.128 1.00 86.19 90 GLY A O 1
ATOM 629 N N . ALA A 1 91 ? 0.583 -4.522 -0.583 1.00 87.69 91 ALA A N 1
ATOM 630 C CA . ALA A 1 91 ? 0.212 -5.828 -0.041 1.00 87.69 91 ALA A CA 1
ATOM 631 C C . ALA A 1 91 ? 0.096 -5.799 1.491 1.00 87.69 91 ALA A C 1
ATOM 633 O O . ALA A 1 91 ? -0.888 -6.293 2.038 1.00 87.69 91 ALA A O 1
ATOM 634 N N . LEU A 1 92 ? 1.059 -5.177 2.179 1.00 89.75 92 LEU A N 1
ATOM 635 C CA . LEU A 1 92 ? 1.019 -4.997 3.632 1.00 89.75 92 LEU A CA 1
ATOM 636 C C . LEU A 1 92 ? -0.181 -4.153 4.065 1.00 89.75 92 LEU A C 1
ATOM 638 O O . LEU A 1 92 ? -0.841 -4.510 5.037 1.00 89.75 92 LEU A O 1
ATOM 642 N N . TYR A 1 93 ? -0.487 -3.077 3.334 1.00 88.62 93 TYR A N 1
ATOM 643 C CA . TYR A 1 93 ? -1.648 -2.237 3.616 1.00 88.62 93 TYR A CA 1
ATOM 644 C C . TYR A 1 93 ? -2.932 -3.067 3.599 1.00 88.62 93 TYR A C 1
ATOM 646 O O . TYR A 1 93 ? -3.675 -3.065 4.576 1.00 88.62 93 TYR A O 1
ATOM 654 N N . TRP A 1 94 ? -3.170 -3.823 2.524 1.00 87.00 94 TRP A N 1
ATOM 655 C CA . TRP A 1 94 ? -4.390 -4.623 2.391 1.00 87.00 94 TRP A CA 1
ATOM 656 C C . TRP A 1 94 ? -4.454 -5.783 3.382 1.00 87.00 94 TRP A C 1
ATOM 658 O O . TRP A 1 94 ? -5.538 -6.122 3.847 1.00 87.00 94 TRP A O 1
ATOM 668 N N . LEU A 1 95 ? -3.311 -6.360 3.751 1.00 89.31 95 LEU A N 1
ATOM 669 C CA . LEU A 1 95 ? -3.249 -7.409 4.766 1.00 89.31 95 LEU A CA 1
ATOM 670 C C . LEU A 1 95 ? -3.656 -6.861 6.142 1.00 89.31 95 LEU A C 1
ATOM 672 O O . LEU A 1 95 ? -4.504 -7.453 6.806 1.00 89.31 95 LEU A O 1
ATOM 676 N N . ILE A 1 96 ? -3.117 -5.706 6.543 1.00 85.69 96 ILE A N 1
ATOM 677 C CA . ILE A 1 96 ? -3.498 -5.042 7.800 1.00 85.69 96 ILE A CA 1
ATOM 678 C C . ILE A 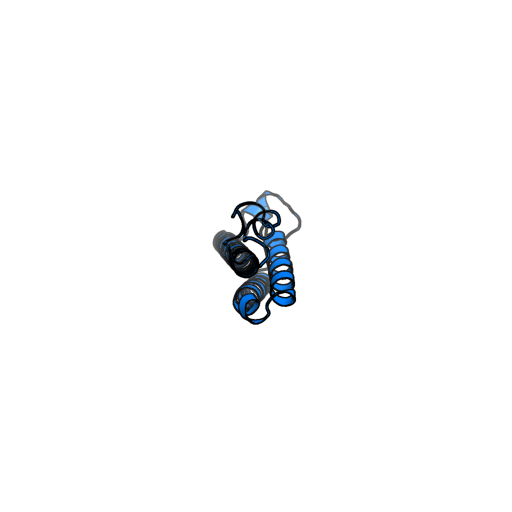1 96 ? -4.962 -4.602 7.744 1.00 85.69 96 ILE A C 1
ATOM 680 O O . ILE A 1 96 ? -5.694 -4.811 8.705 1.00 85.69 96 ILE A O 1
ATOM 684 N N . PHE A 1 97 ? -5.402 -4.044 6.617 1.00 85.06 97 PHE A N 1
ATOM 685 C CA . PHE A 1 97 ? -6.782 -3.611 6.422 1.00 85.06 97 PHE A CA 1
ATOM 686 C C . PHE A 1 97 ? -7.763 -4.772 6.613 1.00 85.06 97 PHE A C 1
ATOM 688 O O . PHE A 1 97 ? -8.739 -4.613 7.327 1.00 85.06 97 PHE A O 1
ATOM 695 N N . MET A 1 98 ? -7.489 -5.950 6.042 1.00 85.19 98 MET A N 1
ATOM 696 C CA . MET A 1 98 ? -8.342 -7.139 6.193 1.00 85.19 98 MET A CA 1
ATOM 697 C C . MET A 1 98 ? -8.306 -7.747 7.601 1.00 85.19 98 MET A C 1
ATOM 699 O O . MET A 1 98 ? -9.275 -8.374 8.008 1.00 85.19 98 MET A O 1
ATOM 703 N N . LEU A 1 99 ? -7.197 -7.603 8.334 1.00 83.62 99 LEU A N 1
ATOM 704 C CA . LEU A 1 99 ? -7.098 -8.068 9.724 1.00 83.62 99 LEU A CA 1
ATOM 705 C C . LEU A 1 99 ? -7.763 -7.115 10.724 1.00 83.62 99 LEU A C 1
ATOM 707 O O . LEU A 1 99 ? -8.113 -7.545 11.821 1.00 83.62 99 LEU A O 1
ATOM 711 N N . ALA A 1 100 ? -7.859 -5.831 10.381 1.00 78.69 100 ALA A N 1
ATOM 712 C CA . ALA A 1 100 ? -8.340 -4.786 11.277 1.00 78.69 100 ALA A CA 1
ATOM 713 C C . ALA A 1 100 ? -9.751 -4.267 10.943 1.00 78.69 100 ALA A C 1
ATOM 715 O O . ALA A 1 100 ? -10.327 -3.559 11.770 1.00 78.69 100 ALA A O 1
ATOM 716 N N . ALA A 1 101 ? -10.277 -4.566 9.749 1.00 68.44 101 ALA A N 1
ATOM 717 C CA . ALA A 1 101 ? -11.664 -4.303 9.349 1.00 68.44 101 ALA A CA 1
ATOM 718 C C . ALA A 1 101 ? -12.613 -5.349 9.942 1.00 68.44 101 ALA A C 1
ATOM 720 O O . ALA A 1 101 ? -13.733 -4.941 10.320 1.00 68.44 101 ALA A O 1
#

Foldseek 3Di:
DDDPPVVPPPDDPDPPPDPVLVVLLVVLLVLLVVLVVQLVVCLVVVVVVCVVVVPVDSGPSVVSLVVSVVSLVVSCVVPVVSSVNSVVSSVVSVVSVVVRD

Organism: NCBI:txid1548548

Sequence (101 aa):
MTTSADKAKQEPPGLMSSSPVGALALLAVGTGFIALVSLGVEVWTGQALAKTFDLGVPFISAPLGVGTVIMAALTAKNSPKFALPSIICGALYWLIFMLAA

Secondary structure (DSSP, 8-state):
---TTGGGSS---STT-S-HHHHHHHHHHHHHHHHHHHHHHHHHTTTHHHHHTT-SSS-TTHHHHHHHHHHHHHHHHH-HHHHHHHHHHHHHHHHHHHHH-